Protein AF-A0A3D5VGC4-F1 (afdb_monomer_lite)

pLDDT: mean 88.43, std 7.86, range [57.47, 98.12]

Sequence (150 aa):
LGLPVPFYSLSTFRAAAYATLPLLCRLPIGFLYPLGEKQEIARPRFEQFYRRAEIIAGDFHFMRYRLPSDLSGKDVITSTLTARDVQELKERGVRWLVTPGPSFSGRSFGSNVLEAICVALQEQHGGANPELYPDLLHHIGWEPRIEKLN

Radius of gyration: 17.67 Å; chains: 1; bounding box: 34×42×43 Å

Secondary structure (DSSP, 8-state):
-------S-HHHHHHHHHHHHHHHTTS-HHHHS--GGGGTS-----HHHHHH-SEEEEEHHHHHTT--S--TT-EEEEES-BHHHHHHHHHTT-SEEEESS--BTTBPPPHHHHHHHHHHHH--TT---GGGHHHHHHHTT---EEEE--

Foldseek 3Di:
DQDLDDDPDPVVVVVVCVVPVVPVVPDDVCVVAPDDPLLVAADADNVVVLVPDQEAEDECSRCRNHDDLANANHAYEYFFDAQVSLVSCLNNRHFKYKYAWDQDVRTGHDVVVLQVVQQVVVPDPPGGDPVCSVVVCVVVVIGIDIDGSD

Structure (mmCIF, N/CA/C/O backbone):
data_AF-A0A3D5VGC4-F1
#
_entry.id   AF-A0A3D5VGC4-F1
#
loop_
_atom_site.group_PDB
_atom_site.id
_atom_site.type_symbol
_atom_site.label_atom_id
_atom_site.label_alt_id
_atom_site.label_comp_id
_atom_site.label_asym_id
_atom_site.label_entity_id
_atom_site.label_seq_id
_atom_site.pdbx_PDB_ins_code
_atom_site.Cartn_x
_atom_site.Cartn_y
_atom_site.Cartn_z
_atom_site.occupancy
_atom_site.B_iso_or_equiv
_atom_site.auth_seq_id
_atom_site.auth_comp_id
_atom_site.auth_asym_id
_atom_site.auth_atom_id
_atom_site.pdbx_PDB_model_num
ATOM 1 N N . LEU A 1 1 ? -2.126 14.650 8.222 1.00 72.00 1 LEU A N 1
ATOM 2 C CA . LEU A 1 1 ? -3.190 15.614 8.622 1.00 72.00 1 LEU A CA 1
ATOM 3 C C . LEU A 1 1 ? -4.186 15.065 9.644 1.00 72.00 1 LEU A C 1
ATOM 5 O O . LEU A 1 1 ? -4.583 15.805 10.528 1.00 72.00 1 LEU A O 1
ATOM 9 N N . GLY A 1 2 ? -4.585 13.789 9.582 1.00 76.44 2 GLY A N 1
ATOM 10 C CA . GLY A 1 2 ? -5.373 13.185 10.669 1.00 76.44 2 GLY A CA 1
ATOM 11 C C . GLY A 1 2 ? -6.819 13.684 10.784 1.00 76.44 2 GLY A C 1
ATOM 12 O O . GLY A 1 2 ? -7.462 13.415 11.794 1.00 76.44 2 GLY A O 1
ATOM 13 N N . LEU A 1 3 ? -7.339 14.361 9.762 1.00 83.62 3 LEU A N 1
ATOM 14 C CA . LEU A 1 3 ? -8.724 14.821 9.713 1.00 83.62 3 LEU A CA 1
ATOM 15 C C . LEU A 1 3 ? -9.652 13.649 9.344 1.00 83.62 3 LEU A C 1
ATOM 17 O O . LEU A 1 3 ? -9.334 12.915 8.409 1.00 83.62 3 LEU A O 1
ATOM 21 N N . PRO A 1 4 ? -10.788 13.454 10.036 1.00 84.88 4 PRO A N 1
ATOM 22 C CA . PRO A 1 4 ? -11.747 12.389 9.740 1.00 84.88 4 PRO A CA 1
ATOM 23 C C . PRO A 1 4 ? -12.704 12.772 8.593 1.00 84.88 4 PRO A C 1
ATOM 25 O O . PRO A 1 4 ? -13.899 12.507 8.677 1.00 84.88 4 PRO A O 1
ATOM 28 N N . VAL A 1 5 ? -12.199 13.427 7.543 1.00 88.94 5 VAL A N 1
ATOM 29 C CA . VAL A 1 5 ? -13.001 13.916 6.409 1.00 88.94 5 VAL A CA 1
ATOM 30 C C . VAL A 1 5 ? -12.577 13.159 5.148 1.00 88.94 5 VAL A C 1
ATOM 32 O O . VAL A 1 5 ? -11.508 13.451 4.609 1.00 88.94 5 VAL A O 1
ATOM 35 N N . PRO A 1 6 ? -13.352 12.155 4.699 1.00 91.25 6 PRO A N 1
ATOM 36 C CA . PRO A 1 6 ? -13.046 11.418 3.481 1.00 91.25 6 PRO A CA 1
ATOM 37 C C . PRO A 1 6 ? -13.415 12.240 2.242 1.00 91.25 6 PRO A C 1
ATOM 39 O O . PRO A 1 6 ? -14.312 13.084 2.274 1.00 91.25 6 PRO A O 1
ATOM 42 N N . PHE A 1 7 ? -12.756 11.938 1.129 1.00 93.88 7 PHE A N 1
ATOM 43 C CA . PHE A 1 7 ? -13.133 12.452 -0.182 1.00 93.88 7 PHE A CA 1
ATOM 44 C C . PHE A 1 7 ? -13.932 11.391 -0.936 1.00 93.88 7 PHE A C 1
ATOM 46 O O . PHE A 1 7 ? -13.496 10.249 -1.036 1.00 93.88 7 PHE A O 1
ATOM 53 N N . TYR A 1 8 ? -15.078 11.786 -1.492 1.00 93.12 8 TYR A N 1
ATOM 54 C CA . TYR A 1 8 ? -15.929 10.920 -2.321 1.00 93.12 8 TYR A CA 1
ATOM 55 C C . TYR A 1 8 ? -15.851 11.260 -3.816 1.00 93.12 8 TYR A C 1
ATOM 57 O O . TYR A 1 8 ? -16.498 10.615 -4.632 1.00 93.12 8 TYR A O 1
ATOM 65 N N . SER A 1 9 ? -15.073 12.281 -4.190 1.00 95.25 9 SER A N 1
ATOM 66 C CA . SER A 1 9 ? -14.823 12.630 -5.588 1.00 95.25 9 SER A CA 1
ATOM 67 C C . SER A 1 9 ? -13.394 13.128 -5.787 1.00 95.25 9 SER A C 1
ATOM 69 O O . SER A 1 9 ? -12.825 13.808 -4.923 1.00 95.25 9 SER A O 1
ATOM 71 N N . LEU A 1 10 ? -12.832 12.829 -6.961 1.00 95.06 10 LEU A N 1
ATOM 72 C CA . LEU A 1 10 ? -11.520 13.334 -7.366 1.00 95.06 10 LEU A CA 1
ATOM 73 C C . LEU A 1 10 ? -11.516 14.861 -7.489 1.00 95.06 10 LEU A C 1
ATOM 75 O O . LEU A 1 10 ? -10.526 15.500 -7.146 1.00 95.06 10 LEU A O 1
ATOM 79 N N . SER A 1 11 ? -12.631 15.459 -7.912 1.00 96.81 11 SER A N 1
ATOM 80 C CA . SER A 1 11 ? -12.772 16.911 -8.041 1.00 96.81 11 SER A CA 1
ATOM 81 C C . SER A 1 11 ? -12.637 17.619 -6.691 1.00 96.81 11 SER A C 1
ATOM 83 O O . SER A 1 11 ? -11.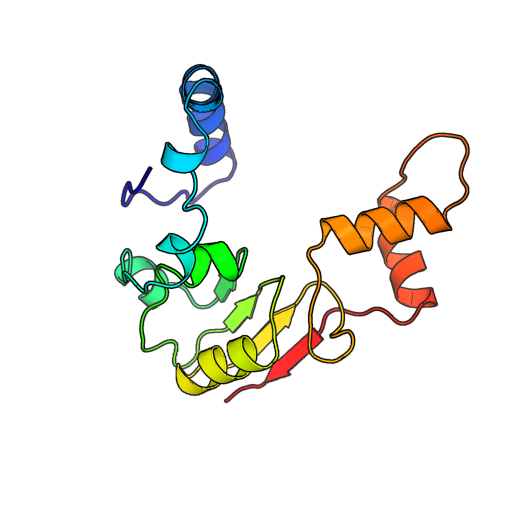878 18.580 -6.573 1.00 96.81 11 SER A O 1
ATOM 85 N N . THR A 1 12 ? -13.312 17.118 -5.648 1.00 96.44 12 THR A N 1
ATOM 86 C CA . THR A 1 12 ? -13.213 17.677 -4.288 1.00 96.44 12 THR A CA 1
ATOM 87 C C . THR A 1 12 ? -11.812 17.486 -3.711 1.00 96.44 12 THR A C 1
ATOM 89 O O . THR A 1 12 ? -11.264 18.417 -3.122 1.00 96.44 12 THR A O 1
ATOM 92 N N . PHE A 1 13 ? -11.209 16.309 -3.915 1.00 95.31 13 PHE A N 1
ATOM 93 C CA . PHE A 1 13 ? -9.826 16.055 -3.510 1.00 95.31 13 PHE A CA 1
ATOM 94 C C . PHE A 1 13 ? -8.855 17.033 -4.185 1.00 95.31 13 PHE A C 1
ATOM 96 O O . PHE A 1 13 ? -8.035 17.657 -3.516 1.00 95.31 13 PHE A O 1
ATOM 103 N N . ARG A 1 14 ? -8.996 17.235 -5.501 1.00 96.50 14 ARG A N 1
ATOM 104 C CA . ARG A 1 14 ? -8.156 18.142 -6.291 1.00 96.50 14 ARG A CA 1
ATOM 105 C C . ARG A 1 14 ? -8.309 19.600 -5.858 1.00 96.50 14 ARG A C 1
ATOM 107 O O . ARG A 1 14 ? -7.306 20.296 -5.726 1.00 96.50 14 ARG A O 1
ATOM 114 N N . ALA A 1 15 ? -9.532 20.055 -5.588 1.00 96.69 15 ALA A N 1
ATOM 115 C CA . ALA A 1 15 ? -9.782 21.402 -5.074 1.00 96.69 15 ALA A CA 1
ATOM 116 C C . ALA A 1 15 ? -9.116 21.623 -3.704 1.00 96.69 15 ALA A C 1
ATOM 118 O O . ALA A 1 15 ? -8.420 22.619 -3.504 1.00 96.69 15 ALA A O 1
ATOM 119 N N . ALA A 1 16 ? -9.263 20.664 -2.783 1.00 95.12 16 ALA A N 1
ATOM 120 C CA . ALA A 1 16 ? -8.598 20.713 -1.484 1.00 95.12 16 ALA A CA 1
ATOM 121 C C . ALA A 1 16 ? -7.067 20.700 -1.624 1.00 95.12 16 ALA A C 1
ATOM 123 O O . ALA A 1 16 ? -6.377 21.447 -0.928 1.00 95.12 16 ALA A O 1
ATOM 124 N N . ALA A 1 17 ? -6.529 19.899 -2.546 1.00 94.56 17 ALA A N 1
ATOM 125 C CA . ALA A 1 17 ? -5.103 19.861 -2.839 1.00 94.56 17 ALA A CA 1
ATOM 126 C C . ALA A 1 17 ? -4.595 21.225 -3.329 1.00 94.56 17 ALA A C 1
ATOM 128 O O . ALA A 1 17 ? -3.652 21.750 -2.747 1.00 94.56 17 ALA A O 1
ATOM 129 N N . TYR A 1 18 ? -5.243 21.858 -4.313 1.00 96.75 18 TYR A N 1
ATOM 130 C CA . TYR A 1 18 ? -4.830 23.187 -4.790 1.00 96.75 18 TYR A CA 1
ATOM 131 C C . TYR A 1 18 ? -4.869 24.258 -3.696 1.00 96.75 18 TYR A C 1
ATOM 133 O O . TYR A 1 18 ? -3.975 25.100 -3.637 1.00 96.75 18 TYR A O 1
ATOM 141 N N . ALA A 1 19 ? -5.861 24.205 -2.806 1.00 96.00 19 ALA A N 1
ATOM 142 C CA . ALA A 1 19 ? -5.970 25.148 -1.698 1.00 96.00 19 ALA A CA 1
ATOM 143 C C . ALA A 1 19 ? -4.885 24.948 -0.623 1.00 96.00 19 ALA A C 1
ATOM 145 O O . ALA A 1 19 ? -4.470 25.909 0.022 1.00 96.00 19 ALA A O 1
ATOM 146 N N . THR A 1 20 ? -4.427 23.711 -0.403 1.00 94.31 20 THR A N 1
ATOM 147 C CA . THR A 1 20 ? -3.572 23.365 0.749 1.00 94.31 20 THR A CA 1
ATOM 148 C C . THR A 1 20 ? -2.106 23.118 0.391 1.00 94.31 20 THR A C 1
ATOM 150 O O . THR A 1 20 ? -1.224 23.443 1.190 1.00 94.31 20 THR A O 1
ATOM 153 N N . LEU A 1 21 ? -1.808 22.597 -0.803 1.00 94.88 21 LEU A N 1
ATOM 154 C CA . LEU A 1 21 ? -0.454 22.233 -1.241 1.00 94.88 21 LEU A CA 1
ATOM 155 C C . LEU A 1 21 ? 0.581 23.368 -1.143 1.00 94.88 21 LEU A C 1
ATOM 157 O O . LEU A 1 21 ? 1.685 23.074 -0.684 1.00 94.88 21 LEU A O 1
ATOM 161 N N . PRO A 1 22 ? 0.280 24.644 -1.479 1.00 95.75 22 PRO A N 1
ATOM 162 C CA . PRO A 1 22 ? 1.263 25.727 -1.365 1.00 95.75 22 PRO A CA 1
ATOM 163 C C . PRO A 1 22 ? 1.865 25.872 0.040 1.00 95.75 22 PRO A C 1
ATOM 165 O O . PRO A 1 22 ? 3.018 26.280 0.185 1.00 95.75 22 PRO A O 1
ATOM 168 N N . LEU A 1 23 ? 1.089 25.518 1.069 1.00 95.31 23 LEU A N 1
ATOM 169 C CA . LEU A 1 23 ? 1.538 25.488 2.455 1.00 95.31 23 LEU A CA 1
ATOM 170 C C . LEU A 1 23 ? 2.128 24.125 2.830 1.00 95.31 23 LEU A C 1
ATOM 172 O O . LEU A 1 23 ? 3.214 24.069 3.403 1.00 95.31 23 LEU A O 1
ATOM 176 N N . LEU A 1 24 ? 1.433 23.028 2.507 1.00 93.69 24 LEU A N 1
ATOM 177 C CA . LEU A 1 24 ? 1.851 21.683 2.914 1.00 93.69 24 LEU A CA 1
ATOM 178 C C . LEU A 1 24 ? 3.234 21.314 2.361 1.00 93.69 24 LEU A C 1
ATOM 180 O O . LEU A 1 24 ? 4.031 20.744 3.098 1.00 93.69 24 LEU A O 1
ATOM 184 N N . CYS A 1 25 ? 3.562 21.706 1.126 1.00 93.44 25 CYS A N 1
ATOM 185 C CA . CYS A 1 25 ? 4.868 21.436 0.514 1.00 93.44 25 CYS A CA 1
ATOM 186 C C . CYS A 1 25 ? 6.046 22.147 1.206 1.00 93.44 25 CYS A C 1
ATOM 188 O O . CYS A 1 25 ? 7.197 21.839 0.910 1.00 93.44 25 CYS A O 1
ATOM 190 N N . ARG A 1 26 ? 5.782 23.099 2.111 1.00 94.94 26 ARG A N 1
ATOM 191 C CA . ARG A 1 26 ? 6.810 23.796 2.903 1.00 94.94 26 ARG A CA 1
ATOM 192 C C . ARG A 1 26 ? 7.026 23.170 4.280 1.00 94.94 26 ARG A C 1
ATOM 194 O O . ARG A 1 26 ? 7.952 23.563 4.985 1.00 94.94 26 ARG A O 1
ATOM 201 N N . LEU A 1 27 ? 6.167 22.237 4.692 1.00 93.12 27 LEU A N 1
ATOM 202 C CA . LEU A 1 27 ? 6.292 21.563 5.980 1.00 93.12 27 LEU A CA 1
ATOM 203 C C . LEU A 1 27 ? 7.329 20.435 5.901 1.00 93.12 27 LEU A C 1
ATOM 205 O O . LEU A 1 27 ? 7.426 19.762 4.873 1.00 93.12 27 LEU A O 1
ATOM 209 N N . PRO A 1 28 ? 8.059 20.149 6.995 1.00 91.00 28 PRO A N 1
ATOM 210 C CA . PRO A 1 28 ? 8.892 18.958 7.060 1.00 91.00 28 PRO A CA 1
ATOM 211 C C . PRO A 1 28 ? 8.044 17.700 6.853 1.00 91.00 28 PRO A C 1
ATOM 213 O O . PRO A 1 28 ? 6.974 17.554 7.452 1.00 91.00 28 PRO A O 1
ATOM 216 N N . ILE A 1 29 ? 8.549 16.759 6.055 1.00 87.56 29 ILE A N 1
ATOM 217 C CA . ILE A 1 29 ? 7.800 15.565 5.634 1.00 87.56 29 ILE A CA 1
ATOM 218 C C . ILE A 1 29 ? 7.244 14.744 6.810 1.00 87.56 29 ILE A C 1
ATOM 220 O O . ILE A 1 29 ? 6.140 14.215 6.716 1.00 87.56 29 ILE A O 1
ATOM 224 N N . GLY A 1 30 ? 7.924 14.741 7.962 1.00 85.06 30 GLY A N 1
ATOM 225 C CA . GLY A 1 30 ? 7.476 14.056 9.181 1.00 85.06 30 GLY A CA 1
ATOM 226 C C . GLY A 1 30 ? 6.152 14.558 9.782 1.00 85.06 30 GLY A C 1
ATOM 227 O O . GLY A 1 30 ? 5.539 13.847 10.578 1.00 85.06 30 GLY A O 1
ATOM 228 N N . PHE A 1 31 ? 5.683 15.758 9.416 1.00 84.88 31 PHE A N 1
ATOM 229 C CA . PHE A 1 31 ? 4.351 16.256 9.800 1.00 84.88 31 PHE A CA 1
ATOM 230 C C . PHE A 1 31 ? 3.236 15.692 8.912 1.00 84.88 31 PHE A C 1
ATOM 232 O O . PHE A 1 31 ? 2.076 15.594 9.327 1.00 84.88 31 PHE A O 1
ATOM 239 N N . LEU A 1 32 ? 3.578 15.343 7.674 1.00 84.50 32 LEU A N 1
ATOM 240 C CA . LEU A 1 32 ? 2.639 14.851 6.673 1.00 84.50 32 LEU A CA 1
ATOM 241 C C . LEU A 1 32 ? 2.579 13.326 6.678 1.00 84.50 32 LEU A C 1
ATOM 243 O O . LEU A 1 32 ? 1.494 12.759 6.531 1.00 84.50 32 LEU A O 1
ATOM 247 N N . TYR A 1 33 ? 3.729 12.693 6.897 1.00 80.50 33 TYR A N 1
ATOM 248 C CA . TYR A 1 33 ? 3.947 11.269 6.730 1.00 80.50 33 TYR A CA 1
ATOM 249 C C . TYR A 1 33 ? 4.684 10.683 7.949 1.00 80.50 33 TYR A C 1
ATOM 251 O O . TYR A 1 33 ? 5.646 11.290 8.425 1.00 80.50 33 TYR A O 1
ATOM 259 N N . PRO A 1 34 ? 4.248 9.534 8.499 1.00 76.69 34 PRO A N 1
ATOM 260 C CA . PRO A 1 34 ? 4.966 8.876 9.587 1.00 76.69 34 PRO A CA 1
ATOM 261 C C . PRO A 1 34 ? 6.326 8.368 9.087 1.00 76.69 34 PRO A C 1
ATOM 263 O O . PRO A 1 34 ? 6.394 7.718 8.057 1.00 76.69 34 PRO A O 1
ATOM 266 N N . LEU A 1 35 ? 7.413 8.648 9.809 1.00 80.31 35 LEU A N 1
ATOM 267 C CA . LEU A 1 35 ? 8.771 8.236 9.424 1.00 80.31 35 LEU A CA 1
ATOM 268 C C . LEU A 1 35 ? 9.398 7.322 10.480 1.00 80.31 35 LEU A C 1
ATOM 270 O O . LEU A 1 35 ? 9.114 7.458 11.674 1.00 80.31 35 LEU A O 1
ATOM 274 N N . GLY A 1 36 ? 10.292 6.437 10.032 1.00 77.88 36 GLY A N 1
ATOM 275 C CA . GLY A 1 36 ? 11.069 5.534 10.884 1.00 77.88 36 GLY A CA 1
ATOM 276 C C . GLY A 1 36 ? 10.195 4.603 11.726 1.00 77.88 36 GLY A C 1
ATOM 277 O O . GLY A 1 36 ? 9.154 4.135 11.264 1.00 77.88 36 GLY A O 1
ATOM 278 N N . GLU A 1 37 ? 10.601 4.388 12.978 1.00 71.75 37 GLU A N 1
ATOM 279 C CA . GLU A 1 37 ? 9.957 3.484 13.946 1.00 71.75 37 GLU A CA 1
ATOM 280 C C . GLU A 1 37 ? 8.495 3.827 14.252 1.00 71.75 37 GLU A C 1
ATOM 282 O O . GLU A 1 37 ? 7.720 2.963 14.656 1.00 71.75 37 GLU A O 1
ATOM 287 N N . LYS A 1 38 ? 8.062 5.073 14.008 1.00 69.56 38 LYS A N 1
ATOM 288 C CA . LYS A 1 38 ? 6.652 5.462 14.187 1.00 69.56 38 LYS A CA 1
ATOM 289 C C . LYS A 1 38 ? 5.701 4.674 13.281 1.00 69.56 38 LYS A C 1
ATOM 291 O O . LYS A 1 38 ? 4.506 4.676 13.554 1.00 69.56 38 LYS A O 1
ATOM 296 N N . GLN A 1 39 ? 6.218 4.040 12.228 1.00 66.38 39 GLN A N 1
ATOM 297 C CA . GLN A 1 39 ? 5.459 3.216 11.284 1.00 66.38 39 GLN A CA 1
ATOM 298 C C . GLN A 1 39 ? 5.223 1.787 11.806 1.00 66.38 39 GLN A C 1
ATOM 300 O O . GLN A 1 39 ? 4.267 1.145 11.387 1.00 66.38 39 GLN A O 1
ATOM 305 N N . GLU A 1 40 ? 6.027 1.317 12.766 1.00 68.00 40 GLU A N 1
ATOM 306 C CA . GLU A 1 40 ? 5.917 -0.034 13.343 1.00 68.00 40 GLU A CA 1
ATOM 307 C C . GLU A 1 40 ? 4.885 -0.119 14.479 1.00 68.00 40 GLU A C 1
ATOM 309 O O . GLU A 1 40 ? 4.436 -1.203 14.847 1.00 68.00 40 GLU A O 1
ATOM 314 N N . ILE A 1 41 ? 4.486 1.021 15.051 1.00 72.75 41 ILE A N 1
ATOM 315 C CA . ILE A 1 41 ? 3.560 1.062 16.186 1.00 72.75 41 ILE A CA 1
ATOM 316 C C . ILE A 1 41 ? 2.129 1.214 15.674 1.00 72.75 41 ILE A C 1
ATOM 318 O O . ILE A 1 41 ? 1.736 2.294 15.229 1.00 72.75 41 ILE A O 1
ATOM 322 N N . ALA A 1 42 ? 1.324 0.159 15.811 1.00 70.06 42 ALA A N 1
ATOM 323 C CA . ALA A 1 42 ? -0.098 0.205 15.494 1.00 70.06 42 ALA A CA 1
ATOM 324 C C . ALA A 1 42 ? -0.824 1.248 16.363 1.00 70.06 42 ALA A C 1
ATOM 326 O O . ALA A 1 42 ? -0.812 1.194 17.594 1.00 70.06 42 ALA A O 1
ATOM 327 N N . ARG A 1 43 ? -1.483 2.207 15.713 1.00 77.88 43 ARG A N 1
ATOM 328 C CA . ARG A 1 43 ? -2.373 3.197 16.327 1.00 77.88 43 ARG A CA 1
ATOM 329 C C . ARG A 1 43 ? -3.668 3.261 15.517 1.00 77.88 43 ARG A C 1
ATOM 331 O O . ARG A 1 43 ? -3.843 4.191 14.716 1.00 77.88 43 ARG A O 1
ATOM 338 N N . PRO A 1 44 ? -4.567 2.274 15.716 1.00 77.31 44 PRO A N 1
ATOM 339 C CA . PRO A 1 44 ? -5.850 2.228 15.035 1.00 77.31 44 PRO A CA 1
ATOM 340 C C . PRO A 1 44 ? -6.573 3.565 15.145 1.00 77.31 44 PRO A C 1
ATOM 342 O O . PRO A 1 44 ? -6.662 4.192 16.202 1.00 77.31 44 PRO A O 1
ATOM 345 N N . ARG A 1 45 ? -7.037 4.050 14.002 1.00 81.62 45 ARG A N 1
ATOM 346 C CA . ARG A 1 45 ? -7.815 5.279 13.874 1.00 81.62 45 ARG A CA 1
ATOM 347 C C . ARG A 1 45 ? -8.665 5.121 12.632 1.00 81.62 45 ARG A C 1
ATOM 349 O O . ARG A 1 45 ? -8.306 4.350 11.753 1.00 81.62 45 ARG A O 1
ATOM 356 N N . PHE A 1 46 ? -9.752 5.885 12.529 1.00 86.88 46 PHE A N 1
ATOM 357 C CA . PHE A 1 46 ? -10.603 5.870 11.334 1.00 86.88 46 PHE A CA 1
ATOM 358 C C . PHE A 1 46 ? -11.346 4.543 11.108 1.00 86.88 46 PHE A C 1
ATOM 360 O O . PHE A 1 46 ? -11.820 4.295 10.005 1.00 86.88 46 PHE A O 1
ATOM 367 N N . GLU A 1 47 ? -11.519 3.730 12.155 1.00 88.00 47 GLU A N 1
ATOM 368 C CA . GLU A 1 47 ? -12.173 2.411 12.097 1.00 88.00 47 GLU A CA 1
ATOM 369 C C . GLU A 1 47 ? -13.542 2.434 11.416 1.00 88.00 47 GLU A C 1
ATOM 371 O O . GLU A 1 47 ? -13.876 1.523 10.666 1.00 88.00 47 GLU A O 1
ATOM 376 N N . GLN A 1 48 ? -14.319 3.505 11.608 1.00 90.06 48 GLN A N 1
ATOM 377 C CA . GLN A 1 48 ? -15.613 3.678 10.944 1.00 90.06 48 GLN A CA 1
ATOM 378 C C . GLN A 1 48 ? -15.521 3.604 9.411 1.00 90.06 48 GLN A C 1
ATOM 380 O O . GLN A 1 48 ? -16.450 3.125 8.766 1.00 90.06 48 GLN A O 1
ATOM 385 N N . PHE A 1 49 ? -14.412 4.065 8.824 1.00 91.88 49 PHE A N 1
ATOM 386 C CA . PHE A 1 49 ? -14.196 4.028 7.382 1.00 91.88 49 PHE A CA 1
ATOM 387 C C . PHE A 1 49 ? -13.760 2.633 6.936 1.00 91.88 49 PHE A C 1
ATOM 389 O O . PHE A 1 49 ? -14.324 2.114 5.979 1.00 91.88 49 PHE A O 1
ATOM 396 N N . TYR A 1 50 ? -12.863 1.982 7.683 1.00 92.06 50 TYR A N 1
ATOM 397 C CA . TYR A 1 50 ? -12.475 0.590 7.426 1.00 92.06 50 TYR A CA 1
ATOM 398 C C . TYR A 1 50 ? -13.661 -0.376 7.526 1.00 92.06 50 TYR A C 1
ATOM 400 O O . TYR A 1 50 ? -13.807 -1.266 6.696 1.00 92.06 50 TYR A O 1
ATOM 408 N N . ARG A 1 51 ? -14.555 -0.176 8.502 1.00 91.31 51 ARG A N 1
ATOM 409 C CA . ARG A 1 51 ? -15.750 -1.012 8.672 1.00 91.31 51 ARG A CA 1
ATOM 410 C C . ARG A 1 51 ? -16.701 -0.896 7.480 1.00 91.31 51 ARG A C 1
ATOM 412 O O . ARG A 1 51 ? -17.240 -1.912 7.046 1.00 91.31 51 ARG A O 1
ATOM 419 N N . ARG A 1 52 ? -16.895 0.323 6.961 1.00 92.88 52 ARG A N 1
ATOM 420 C CA . ARG A 1 52 ? -17.775 0.613 5.815 1.00 92.88 52 ARG A CA 1
ATOM 421 C C . ARG A 1 52 ? -17.184 0.181 4.474 1.00 92.88 52 ARG A C 1
ATOM 423 O O . ARG A 1 52 ? -17.946 -0.159 3.582 1.00 92.88 52 ARG A O 1
ATOM 430 N N . ALA A 1 53 ? -15.864 0.228 4.322 1.00 94.44 53 ALA A N 1
ATOM 431 C CA . ALA A 1 53 ? -15.201 -0.139 3.078 1.00 94.44 53 ALA A CA 1
ATOM 432 C C . ALA A 1 53 ? -15.285 -1.650 2.838 1.00 94.44 53 ALA A C 1
ATOM 434 O O . ALA A 1 53 ? -15.054 -2.424 3.759 1.00 94.44 53 ALA A O 1
ATOM 435 N N . GLU A 1 54 ? -15.593 -2.082 1.620 1.00 95.56 54 GLU A N 1
ATOM 436 C CA . GLU A 1 54 ? -15.443 -3.487 1.200 1.00 95.56 54 GLU A CA 1
ATOM 437 C C . GLU A 1 54 ? -14.020 -3.762 0.702 1.00 95.56 54 GLU A C 1
ATOM 439 O O . GLU A 1 54 ? -13.446 -4.811 0.991 1.00 95.56 54 GLU A O 1
ATOM 444 N N . ILE A 1 55 ? -13.435 -2.765 0.030 1.00 97.06 55 ILE A N 1
ATOM 445 C CA . ILE A 1 55 ? -12.079 -2.783 -0.516 1.00 97.06 55 ILE A CA 1
ATOM 446 C C . ILE A 1 55 ? -11.239 -1.725 0.202 1.00 97.06 55 ILE A C 1
ATOM 448 O O . ILE A 1 55 ? -11.633 -0.560 0.298 1.00 97.06 55 ILE A O 1
ATOM 452 N N . ILE A 1 56 ? -10.065 -2.122 0.684 1.00 95.75 56 ILE A N 1
ATOM 453 C CA . ILE A 1 56 ? -9.064 -1.241 1.288 1.00 95.75 56 ILE A CA 1
ATOM 454 C C . ILE A 1 56 ? -7.884 -1.154 0.326 1.00 95.75 56 ILE A C 1
ATOM 456 O O . ILE A 1 56 ? -7.270 -2.170 0.014 1.00 95.75 56 ILE A O 1
ATOM 460 N N . ALA A 1 57 ? -7.556 0.053 -0.132 1.00 94.56 57 ALA A N 1
ATOM 461 C CA . ALA A 1 57 ? -6.467 0.272 -1.076 1.00 94.56 57 ALA A CA 1
ATOM 462 C C . ALA A 1 57 ? -5.478 1.335 -0.588 1.00 94.56 57 ALA A C 1
ATOM 464 O O . ALA A 1 57 ? -5.889 2.377 -0.071 1.00 94.56 57 ALA A O 1
ATOM 465 N N . GLY A 1 58 ? -4.183 1.089 -0.784 1.00 90.12 58 GLY A N 1
ATOM 466 C CA . GLY A 1 58 ? -3.122 2.045 -0.463 1.00 90.12 58 GLY A CA 1
ATOM 467 C C . GLY A 1 58 ? -1.758 1.389 -0.271 1.00 90.12 58 GLY A C 1
ATOM 468 O O . GLY A 1 58 ? -1.604 0.193 -0.473 1.00 90.12 58 GLY A O 1
ATOM 469 N N . ASP A 1 59 ? -0.763 2.174 0.136 1.00 88.06 59 ASP A N 1
ATOM 470 C CA . ASP A 1 59 ? 0.551 1.646 0.512 1.00 88.06 59 ASP A CA 1
ATOM 471 C C . ASP A 1 59 ? 0.470 0.913 1.862 1.00 88.06 59 ASP A C 1
ATOM 473 O O . ASP A 1 59 ? -0.064 1.459 2.837 1.00 88.06 59 ASP A O 1
ATOM 477 N N . PHE A 1 60 ? 0.989 -0.320 1.934 1.00 89.38 60 PHE A N 1
ATOM 478 C CA . PHE A 1 60 ? 0.858 -1.140 3.140 1.00 89.38 60 PHE A CA 1
ATOM 479 C C . PHE A 1 60 ? 1.515 -0.468 4.334 1.00 89.38 60 PHE A C 1
ATOM 481 O O . PHE A 1 60 ? 0.922 -0.397 5.406 1.00 89.38 60 PHE A O 1
ATOM 488 N N . HIS A 1 61 ? 2.715 0.065 4.138 1.00 81.75 61 HIS A N 1
ATOM 489 C CA . HIS A 1 61 ? 3.517 0.647 5.202 1.00 81.75 61 HIS A CA 1
ATOM 490 C C . HIS A 1 61 ? 2.825 1.872 5.814 1.00 81.75 61 HIS A C 1
ATOM 492 O O . HIS A 1 61 ? 2.808 2.049 7.033 1.00 81.75 61 HIS A O 1
ATOM 498 N N . PHE A 1 62 ? 2.151 2.671 4.984 1.00 81.81 62 PHE A N 1
ATOM 499 C CA . PHE A 1 62 ? 1.316 3.774 5.451 1.00 81.81 62 PHE A CA 1
ATOM 500 C C . PHE A 1 62 ? 0.041 3.308 6.168 1.00 81.81 62 PHE A C 1
ATOM 502 O O . PHE A 1 62 ? -0.325 3.845 7.220 1.00 81.81 62 PHE A O 1
ATOM 509 N N . MET A 1 63 ? -0.667 2.330 5.597 1.00 86.19 63 MET A N 1
ATOM 510 C CA . MET A 1 63 ? -1.951 1.871 6.131 1.00 86.19 63 MET A CA 1
ATOM 511 C C . MET A 1 63 ? -1.795 1.060 7.416 1.00 86.19 63 MET A C 1
ATOM 513 O O . MET A 1 63 ? -2.623 1.213 8.315 1.00 86.19 63 MET A O 1
ATOM 517 N N . ARG A 1 64 ? -0.736 0.247 7.534 1.00 84.88 64 ARG A N 1
ATOM 518 C CA . ARG A 1 64 ? -0.446 -0.654 8.663 1.00 84.88 64 ARG A CA 1
ATOM 519 C C . ARG A 1 64 ? -0.543 0.053 10.008 1.00 84.88 64 ARG A C 1
ATOM 521 O O . ARG A 1 64 ? -1.157 -0.468 10.935 1.00 84.88 64 ARG A O 1
ATOM 528 N N . TYR A 1 65 ? -0.055 1.292 10.071 1.00 78.94 65 TYR A N 1
ATOM 529 C CA . TYR A 1 65 ? -0.137 2.156 11.248 1.00 78.94 65 TYR A CA 1
ATOM 530 C C . TYR A 1 65 ? -1.571 2.351 11.778 1.00 78.94 65 TYR A C 1
ATOM 532 O O . TYR A 1 65 ? -1.747 2.569 12.973 1.00 78.94 65 TYR A O 1
ATOM 540 N N . ARG A 1 66 ? -2.606 2.286 10.927 1.00 84.62 66 ARG A N 1
ATOM 541 C CA . ARG A 1 66 ? -4.014 2.542 11.297 1.00 84.62 66 ARG A CA 1
ATOM 542 C C . ARG A 1 66 ? -4.950 1.355 11.101 1.00 84.62 66 ARG A C 1
ATOM 544 O O . ARG A 1 66 ? -6.132 1.503 11.408 1.00 84.62 66 ARG A O 1
ATOM 551 N N . LEU A 1 67 ? -4.461 0.222 10.593 1.00 88.00 67 LEU A N 1
ATOM 552 C CA . LEU A 1 67 ? -5.313 -0.930 10.308 1.00 88.00 67 LEU A CA 1
ATOM 553 C C . LEU A 1 67 ? -5.982 -1.444 11.598 1.00 88.00 67 LEU A C 1
ATOM 555 O O . LEU A 1 67 ? -5.276 -1.686 12.585 1.00 88.00 67 LEU A O 1
ATOM 559 N N . PRO A 1 68 ? -7.312 -1.654 11.600 1.00 89.62 68 PRO A N 1
ATOM 560 C CA . PRO A 1 68 ? -8.000 -2.313 12.706 1.00 89.62 68 PRO A CA 1
ATOM 561 C C . PRO A 1 68 ? -7.557 -3.777 12.825 1.00 89.62 68 PRO A C 1
ATOM 563 O O . PRO A 1 68 ? -7.059 -4.371 11.865 1.00 89.62 68 PRO A O 1
ATOM 566 N N . SER A 1 69 ? -7.726 -4.362 14.010 1.00 90.19 69 SER A N 1
ATOM 567 C CA . SER A 1 69 ? -7.375 -5.765 14.272 1.00 90.19 69 SER A CA 1
ATOM 568 C C . SER A 1 69 ? -8.269 -6.760 13.531 1.00 90.19 69 SER A C 1
ATOM 570 O O . SER A 1 69 ? -7.837 -7.877 13.282 1.00 90.19 69 SER A O 1
ATOM 572 N N . ASP A 1 70 ? -9.491 -6.354 13.182 1.00 92.75 70 ASP A N 1
ATOM 573 C CA . ASP A 1 70 ? -10.452 -7.160 12.434 1.00 92.75 70 ASP A CA 1
ATOM 574 C C . ASP A 1 70 ? -10.709 -6.543 11.053 1.00 92.75 70 ASP A C 1
ATOM 576 O O . ASP A 1 70 ? -11.176 -5.406 10.923 1.00 92.75 70 ASP A O 1
ATOM 580 N N . LEU A 1 71 ? -10.371 -7.315 10.027 1.00 95.06 71 LEU A N 1
ATOM 581 C CA . LEU A 1 71 ? -10.557 -7.052 8.603 1.00 95.06 71 LEU A CA 1
ATOM 582 C C . LEU A 1 71 ? -11.340 -8.196 7.940 1.00 95.06 71 LEU A C 1
ATOM 584 O O . LEU A 1 71 ? -11.229 -8.401 6.730 1.00 95.06 71 LEU A O 1
ATOM 588 N N . SER A 1 72 ? -12.139 -8.930 8.721 1.00 95.81 72 SER A N 1
ATOM 589 C CA . SER A 1 72 ? -12.928 -10.063 8.246 1.00 95.81 72 SER A CA 1
ATOM 590 C C . SER A 1 72 ? -13.774 -9.698 7.028 1.00 95.81 72 SER A C 1
ATOM 592 O O . SER A 1 72 ? -14.571 -8.754 7.047 1.00 95.81 72 SER A O 1
ATOM 594 N N . GLY A 1 73 ? -13.591 -10.456 5.946 1.00 93.88 73 GLY A N 1
ATOM 595 C CA . GLY A 1 73 ? -14.351 -10.296 4.705 1.00 93.88 73 GLY A CA 1
ATOM 596 C C . GLY A 1 73 ? -13.945 -9.097 3.840 1.00 93.88 73 GLY A C 1
ATOM 597 O O . GLY A 1 73 ? -14.618 -8.841 2.843 1.00 93.88 73 GLY A O 1
ATOM 598 N N . LYS A 1 74 ? -12.880 -8.367 4.201 1.00 97.25 74 LYS A N 1
ATOM 599 C CA . LYS A 1 74 ? -12.352 -7.240 3.417 1.00 97.25 74 LYS A CA 1
ATOM 600 C C . LYS A 1 74 ? -11.380 -7.714 2.345 1.00 97.25 74 LYS A C 1
ATOM 602 O O . LYS A 1 74 ? -10.591 -8.626 2.587 1.00 97.25 74 LYS A O 1
ATOM 607 N N . ASP A 1 75 ? -11.380 -7.024 1.211 1.00 97.94 75 ASP A N 1
ATOM 608 C CA . ASP A 1 75 ? -10.375 -7.201 0.165 1.00 97.94 75 ASP A CA 1
ATOM 609 C C . ASP A 1 75 ? -9.337 -6.079 0.264 1.00 97.94 75 ASP A C 1
ATOM 611 O O . ASP A 1 75 ? -9.683 -4.911 0.453 1.00 97.94 75 ASP A O 1
ATOM 615 N N . VAL A 1 76 ? -8.054 -6.420 0.167 1.00 97.06 76 VAL A N 1
ATOM 616 C CA . VAL A 1 76 ? -6.942 -5.479 0.330 1.00 97.06 76 VAL A CA 1
ATOM 617 C C . VAL A 1 76 ? -6.131 -5.403 -0.955 1.00 97.06 76 VAL A C 1
ATOM 619 O O . VAL A 1 76 ? -5.579 -6.402 -1.404 1.00 97.06 76 VAL A O 1
ATOM 622 N N . ILE A 1 77 ? -6.013 -4.200 -1.514 1.00 95.94 77 ILE A N 1
ATOM 623 C CA . ILE A 1 77 ? -5.159 -3.889 -2.663 1.00 95.94 77 ILE A CA 1
ATOM 624 C C . ILE A 1 77 ? -3.985 -3.052 -2.162 1.00 95.94 77 ILE A C 1
ATOM 626 O O . ILE A 1 77 ? -4.162 -1.911 -1.738 1.00 95.94 77 ILE A O 1
ATOM 630 N N . THR A 1 78 ? -2.778 -3.605 -2.166 1.00 93.62 78 THR A N 1
ATOM 631 C CA . THR A 1 78 ? -1.635 -2.935 -1.538 1.00 93.62 78 THR A CA 1
ATOM 632 C C . THR A 1 78 ? -0.305 -3.277 -2.201 1.00 93.62 78 THR A C 1
ATOM 634 O O . THR A 1 78 ? -0.221 -4.153 -3.057 1.00 93.62 78 THR A O 1
ATOM 637 N N . SER A 1 79 ? 0.756 -2.575 -1.821 1.00 91.19 79 SER A N 1
ATOM 638 C CA . SER A 1 79 ? 2.119 -2.780 -2.317 1.00 91.19 79 SER A CA 1
ATOM 639 C C . SER A 1 79 ? 3.117 -2.925 -1.171 1.00 91.19 79 SER A C 1
ATOM 641 O O . SER A 1 79 ? 2.785 -2.694 -0.008 1.00 91.19 79 SER A O 1
ATOM 643 N N . THR A 1 80 ? 4.358 -3.273 -1.517 1.00 87.19 80 THR A N 1
ATOM 644 C CA . THR A 1 80 ? 5.501 -3.241 -0.589 1.00 87.19 80 THR A CA 1
ATOM 645 C C . THR A 1 80 ? 5.383 -4.229 0.584 1.00 87.19 80 THR A C 1
ATOM 647 O O . THR A 1 80 ? 5.781 -3.924 1.704 1.00 87.19 80 THR A O 1
ATOM 650 N N . LEU A 1 81 ? 4.832 -5.419 0.338 1.00 90.50 81 LEU A N 1
ATOM 651 C CA . LEU A 1 81 ? 4.618 -6.454 1.353 1.00 90.50 81 LEU A CA 1
ATOM 652 C C . LEU A 1 81 ? 5.823 -7.377 1.499 1.00 90.50 81 LEU A C 1
ATOM 654 O O . LEU A 1 81 ? 6.451 -7.760 0.513 1.00 90.50 81 LEU A O 1
ATOM 658 N N . THR A 1 82 ? 6.067 -7.819 2.726 1.00 91.06 82 THR A N 1
ATOM 659 C CA . THR A 1 82 ? 6.879 -8.994 3.059 1.00 91.06 82 THR A CA 1
ATOM 660 C C . THR A 1 82 ? 5.993 -10.207 3.363 1.00 91.06 82 THR A C 1
ATOM 662 O O . THR A 1 82 ? 4.788 -10.080 3.583 1.00 91.06 82 THR A O 1
ATOM 665 N N . ALA A 1 83 ? 6.581 -11.403 3.447 1.00 91.00 83 ALA A N 1
ATOM 666 C CA . ALA A 1 83 ? 5.861 -12.610 3.864 1.00 91.00 83 ALA A CA 1
ATOM 667 C C . ALA A 1 83 ? 5.214 -12.479 5.259 1.00 91.00 83 ALA A C 1
ATOM 669 O O . ALA A 1 83 ? 4.118 -12.991 5.483 1.00 91.00 83 ALA A O 1
ATOM 670 N N . ARG A 1 84 ? 5.859 -11.750 6.182 1.00 91.19 84 ARG A N 1
ATOM 671 C CA . ARG A 1 84 ? 5.309 -11.473 7.517 1.00 91.19 84 ARG A CA 1
ATOM 672 C C . ARG A 1 84 ? 4.058 -10.601 7.439 1.00 91.19 84 ARG A C 1
ATOM 674 O O . ARG A 1 84 ? 3.105 -10.848 8.167 1.00 91.19 84 ARG A O 1
ATOM 681 N N . ASP A 1 85 ? 4.050 -9.623 6.543 1.00 92.44 85 ASP A N 1
ATOM 682 C CA . ASP A 1 85 ? 2.913 -8.720 6.360 1.00 92.44 85 ASP A CA 1
ATOM 683 C C . ASP A 1 85 ? 1.700 -9.451 5.779 1.00 92.44 85 ASP A C 1
ATOM 685 O O . ASP A 1 85 ? 0.567 -9.214 6.190 1.00 92.44 85 ASP A O 1
ATOM 689 N N . VAL A 1 86 ? 1.937 -10.392 4.859 1.00 94.19 86 VAL A N 1
ATOM 690 C CA . VAL A 1 86 ? 0.882 -11.269 4.327 1.00 94.19 86 VAL A CA 1
ATOM 691 C C . VAL A 1 86 ? 0.269 -12.112 5.446 1.00 94.19 86 VAL A C 1
ATOM 693 O O . VAL A 1 86 ? -0.953 -12.218 5.538 1.00 94.19 86 VAL A O 1
ATOM 696 N N . GLN A 1 87 ? 1.105 -12.667 6.327 1.00 94.75 87 GLN A N 1
ATOM 697 C CA . GLN A 1 87 ? 0.639 -13.424 7.485 1.00 94.75 87 GLN A CA 1
ATOM 698 C C . GLN A 1 87 ? -0.165 -12.541 8.455 1.00 94.75 87 GLN A C 1
ATOM 700 O O . GLN A 1 87 ? -1.239 -12.945 8.893 1.00 94.75 87 GLN A O 1
ATOM 705 N N . GLU A 1 88 ? 0.289 -11.312 8.716 1.00 93.56 88 GLU A N 1
ATOM 706 C CA . GLU A 1 88 ? -0.434 -10.338 9.543 1.00 93.56 88 GLU A CA 1
ATOM 707 C C . GLU A 1 88 ? -1.823 -10.012 8.955 1.00 93.56 88 GLU A C 1
ATOM 709 O O . GLU A 1 88 ? -2.817 -9.964 9.678 1.00 93.56 88 GLU A O 1
ATOM 714 N N . LEU A 1 89 ? -1.926 -9.822 7.634 1.00 95.12 89 LEU A N 1
ATOM 715 C CA . LEU A 1 89 ? -3.206 -9.591 6.952 1.00 95.12 89 LEU A CA 1
ATOM 716 C C . LEU A 1 89 ? -4.132 -10.811 7.032 1.00 95.12 89 LEU A C 1
ATOM 718 O O . LEU A 1 89 ? -5.339 -10.656 7.238 1.00 95.12 89 LEU A O 1
ATOM 722 N N . LYS A 1 90 ? -3.572 -12.017 6.910 1.00 96.19 90 LYS A N 1
ATOM 723 C CA . LYS A 1 90 ? -4.320 -13.268 7.050 1.00 96.19 90 LYS A CA 1
ATOM 724 C C . LYS A 1 90 ? -4.882 -13.431 8.462 1.00 96.19 90 LYS A C 1
ATOM 726 O O . LYS A 1 90 ? -6.066 -13.725 8.597 1.00 96.19 90 LYS A O 1
ATOM 731 N N . GLU A 1 91 ? -4.077 -13.176 9.492 1.00 95.81 91 GLU A N 1
ATOM 732 C CA . GLU A 1 91 ? -4.491 -13.222 10.905 1.00 95.81 91 GLU A CA 1
ATOM 733 C C . GLU A 1 91 ? -5.596 -12.213 11.234 1.00 95.81 91 GLU A C 1
ATOM 735 O O . GLU A 1 91 ? -6.470 -12.497 12.049 1.00 95.81 91 GLU A O 1
ATOM 740 N N . ARG A 1 92 ? -5.605 -11.059 10.557 1.00 94.44 92 ARG A N 1
ATOM 741 C CA . ARG A 1 92 ? -6.670 -10.050 10.673 1.00 94.44 92 ARG A CA 1
ATOM 742 C C . ARG A 1 92 ? -7.955 -10.418 9.915 1.00 94.44 92 ARG A C 1
ATOM 744 O O . ARG A 1 92 ? -8.915 -9.659 9.981 1.00 94.44 92 ARG A O 1
ATOM 751 N N . GLY A 1 93 ? -8.002 -11.536 9.187 1.00 96.31 93 GLY A N 1
ATOM 752 C CA . GLY A 1 93 ? -9.215 -12.011 8.505 1.00 96.31 93 GLY A CA 1
ATOM 753 C C . GLY A 1 93 ? -9.447 -11.456 7.094 1.00 96.31 93 GLY A C 1
ATOM 754 O O . GLY A 1 93 ? -10.553 -11.579 6.564 1.00 96.31 93 GLY A O 1
ATOM 755 N N . VAL A 1 94 ? -8.431 -10.857 6.460 1.00 97.56 94 VAL A N 1
ATOM 756 C CA . VAL A 1 94 ? -8.534 -10.386 5.065 1.00 97.56 94 VAL A CA 1
ATOM 757 C C . VAL A 1 94 ? -8.935 -11.541 4.147 1.00 97.56 94 VAL A C 1
ATOM 759 O O . VAL A 1 94 ? -8.403 -12.642 4.270 1.00 97.56 94 VAL A O 1
ATOM 762 N N . ARG A 1 95 ? -9.870 -11.293 3.227 1.00 98.00 95 ARG A N 1
ATOM 763 C CA . ARG A 1 95 ? -10.399 -12.292 2.290 1.00 98.00 95 ARG A CA 1
ATOM 764 C C . ARG A 1 95 ? -9.500 -12.425 1.066 1.00 98.00 95 ARG A C 1
ATOM 766 O O . ARG A 1 95 ? -8.934 -13.490 0.829 1.00 98.00 95 ARG A O 1
ATOM 773 N N . TRP A 1 96 ? -9.324 -11.333 0.327 1.00 98.12 96 TRP A N 1
ATOM 774 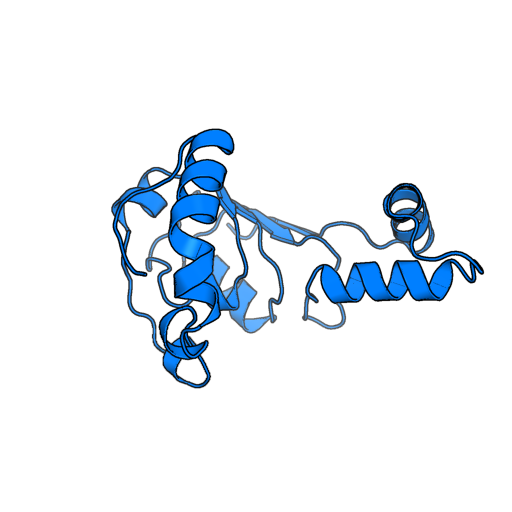C CA . TRP A 1 96 ? -8.438 -11.271 -0.836 1.00 98.12 96 TRP A CA 1
ATOM 775 C C . TRP A 1 96 ? -7.311 -10.268 -0.626 1.00 98.12 96 TRP A C 1
ATOM 777 O O . TRP A 1 96 ? -7.534 -9.160 -0.143 1.00 98.12 96 TRP A O 1
ATOM 787 N N . LEU A 1 97 ? -6.109 -10.650 -1.040 1.00 96.62 97 LEU A N 1
ATOM 788 C CA . LEU A 1 97 ? -4.952 -9.784 -1.178 1.00 96.62 97 LEU A CA 1
ATOM 789 C C . LEU A 1 97 ? -4.621 -9.615 -2.662 1.00 96.62 97 LEU A C 1
ATOM 791 O O . LEU A 1 97 ? -4.432 -10.598 -3.377 1.00 96.62 97 LEU A O 1
ATOM 795 N N . VAL A 1 98 ? -4.489 -8.365 -3.098 1.00 95.69 98 VAL A N 1
ATOM 796 C CA . VAL A 1 98 ? -4.065 -7.999 -4.449 1.00 95.69 98 VAL A CA 1
ATOM 797 C C . VAL A 1 98 ? -2.836 -7.097 -4.379 1.00 95.69 98 VAL A C 1
ATOM 799 O O . VAL A 1 98 ? -2.833 -6.117 -3.631 1.00 95.69 98 VAL A O 1
ATOM 802 N N . THR A 1 99 ? -1.797 -7.396 -5.163 1.00 93.25 99 THR A N 1
ATOM 803 C CA . THR A 1 99 ? -0.623 -6.516 -5.316 1.00 93.25 99 THR A CA 1
ATOM 804 C C . THR A 1 99 ? -0.370 -6.177 -6.784 1.00 93.25 99 THR A C 1
ATOM 806 O O . THR A 1 99 ? -0.600 -7.033 -7.635 1.00 93.25 99 THR A O 1
ATOM 809 N N . PRO A 1 100 ? 0.118 -4.961 -7.112 1.00 87.50 100 PRO A N 1
ATOM 810 C CA . PRO A 1 100 ? 0.249 -4.493 -8.499 1.00 87.50 100 PRO A CA 1
ATOM 811 C C . PRO A 1 100 ? 1.263 -5.279 -9.342 1.00 87.50 100 PRO A C 1
ATOM 813 O O . PRO A 1 100 ? 1.229 -5.197 -10.562 1.00 87.50 100 PRO A O 1
ATOM 816 N N . GLY A 1 101 ? 2.150 -6.043 -8.707 1.00 87.00 101 GLY A N 1
ATOM 817 C CA . GLY A 1 101 ? 3.054 -6.969 -9.381 1.00 87.00 101 GLY A CA 1
ATOM 818 C C . GLY A 1 101 ? 3.278 -8.237 -8.561 1.00 87.00 101 GLY A C 1
ATOM 819 O O . GLY A 1 101 ? 2.673 -8.387 -7.487 1.00 87.00 101 GLY A O 1
ATOM 820 N N . PRO A 1 102 ? 4.153 -9.135 -9.041 1.00 85.88 102 PRO A N 1
ATOM 821 C CA . PRO A 1 102 ? 4.371 -10.431 -8.422 1.00 85.88 102 PRO A CA 1
ATOM 822 C C . PRO A 1 102 ? 5.168 -10.327 -7.113 1.00 85.88 102 PRO A C 1
ATOM 824 O O . PRO A 1 102 ? 5.683 -9.275 -6.721 1.00 85.88 102 PRO A O 1
ATOM 827 N N . SER A 1 103 ? 5.266 -11.460 -6.417 1.00 83.44 103 SER A N 1
ATOM 828 C CA . SER A 1 103 ? 6.147 -11.622 -5.260 1.00 83.44 103 SER A CA 1
ATOM 829 C C . SER A 1 103 ? 7.529 -12.077 -5.723 1.00 83.44 103 SER A C 1
ATOM 831 O O . SER A 1 103 ? 7.686 -13.183 -6.235 1.00 83.44 103 SER A O 1
ATOM 833 N N . PHE A 1 104 ? 8.542 -11.249 -5.500 1.00 83.12 104 PHE A N 1
ATOM 834 C CA . PHE A 1 104 ? 9.941 -11.568 -5.751 1.00 83.12 104 PHE A CA 1
ATOM 835 C C . PHE A 1 104 ? 10.565 -12.094 -4.459 1.00 83.12 104 PHE A C 1
ATOM 837 O O . PHE A 1 104 ? 10.839 -11.330 -3.533 1.00 83.12 104 PHE A O 1
ATOM 844 N N . SER A 1 105 ? 10.745 -13.413 -4.362 1.00 82.00 105 SER A N 1
ATOM 845 C CA . SER A 1 105 ? 11.321 -14.070 -3.174 1.00 82.00 105 SER A CA 1
ATOM 846 C C . SER A 1 105 ? 10.608 -13.706 -1.861 1.00 82.00 105 SER A C 1
ATOM 848 O O . SER A 1 105 ? 11.241 -13.480 -0.831 1.00 82.00 105 SER A O 1
ATOM 850 N N . GLY A 1 106 ? 9.274 -13.619 -1.895 1.00 78.88 106 GLY A N 1
ATOM 851 C CA . GLY A 1 106 ? 8.460 -13.292 -0.719 1.00 78.88 106 GLY A CA 1
ATOM 852 C C . GLY A 1 106 ? 8.287 -11.793 -0.455 1.00 78.88 106 GLY A C 1
ATOM 853 O O . GLY A 1 106 ? 7.722 -11.435 0.581 1.00 78.88 106 GLY A O 1
ATOM 854 N N . ARG A 1 107 ? 8.747 -10.924 -1.365 1.00 82.56 107 ARG A N 1
ATOM 855 C CA . ARG A 1 107 ? 8.586 -9.471 -1.273 1.00 82.56 107 ARG A CA 1
ATOM 856 C C . ARG A 1 107 ? 7.916 -8.895 -2.517 1.00 82.56 107 ARG A C 1
ATOM 858 O O . ARG A 1 107 ? 8.314 -9.214 -3.632 1.00 82.56 107 ARG A O 1
ATOM 865 N N . SER A 1 108 ? 6.942 -8.007 -2.342 1.00 83.38 108 SER A N 1
ATOM 866 C CA . SER A 1 108 ? 6.449 -7.170 -3.440 1.00 83.38 108 SER A CA 1
ATOM 867 C C . SER A 1 108 ? 7.140 -5.808 -3.426 1.00 83.38 108 SER A C 1
ATOM 869 O O . SER A 1 108 ? 7.462 -5.263 -2.367 1.00 83.38 108 SER A O 1
ATOM 871 N N . PHE A 1 109 ? 7.395 -5.259 -4.611 1.00 83.31 109 PHE A N 1
ATOM 872 C CA . PHE A 1 109 ? 7.947 -3.916 -4.769 1.00 83.31 109 PHE A CA 1
ATOM 873 C C . PHE A 1 109 ? 6.838 -2.901 -5.054 1.00 83.31 109 PHE A C 1
ATOM 875 O O . PHE A 1 109 ? 5.726 -3.262 -5.444 1.00 83.31 109 PHE A O 1
ATOM 882 N N . GLY A 1 110 ? 7.138 -1.624 -4.818 1.00 83.06 110 GLY A N 1
ATOM 883 C CA . GLY A 1 110 ? 6.253 -0.530 -5.204 1.00 83.06 110 GLY A CA 1
ATOM 884 C C . GLY A 1 110 ? 6.162 -0.396 -6.725 1.00 83.06 110 GLY A C 1
ATOM 885 O O . GLY A 1 110 ? 7.085 -0.778 -7.448 1.00 83.06 110 GLY A O 1
ATOM 886 N N . SER A 1 111 ? 5.063 0.188 -7.209 1.00 86.12 111 SER A N 1
ATOM 887 C CA . SER A 1 111 ? 4.841 0.402 -8.646 1.00 86.12 111 SER A CA 1
ATOM 888 C C . SER A 1 111 ? 5.951 1.227 -9.296 1.00 86.12 111 SER A C 1
ATOM 890 O O . SER A 1 111 ? 6.324 0.950 -10.425 1.00 86.12 111 SER A O 1
ATOM 892 N N . ASN A 1 112 ? 6.568 2.154 -8.557 1.00 88.69 112 ASN A N 1
ATOM 893 C CA . ASN A 1 112 ? 7.711 2.939 -9.027 1.00 88.69 112 ASN A CA 1
ATOM 894 C C . ASN A 1 112 ? 8.903 2.078 -9.487 1.00 88.69 112 ASN A C 1
ATOM 896 O O . ASN A 1 112 ? 9.592 2.446 -10.432 1.00 88.69 112 ASN A O 1
ATOM 900 N N . VAL A 1 113 ? 9.155 0.938 -8.834 1.00 88.38 113 VAL A N 1
ATOM 901 C CA . VAL A 1 113 ? 10.226 0.011 -9.232 1.00 88.38 113 VAL A CA 1
ATOM 902 C C . VAL A 1 113 ? 9.835 -0.736 -10.504 1.00 88.38 113 VAL A C 1
ATOM 904 O O . VAL A 1 113 ? 10.654 -0.853 -11.411 1.00 88.38 113 VAL A O 1
ATOM 907 N N . LEU A 1 114 ? 8.587 -1.204 -10.597 1.00 88.56 114 LEU A N 1
ATOM 908 C CA . LEU A 1 114 ? 8.081 -1.890 -11.791 1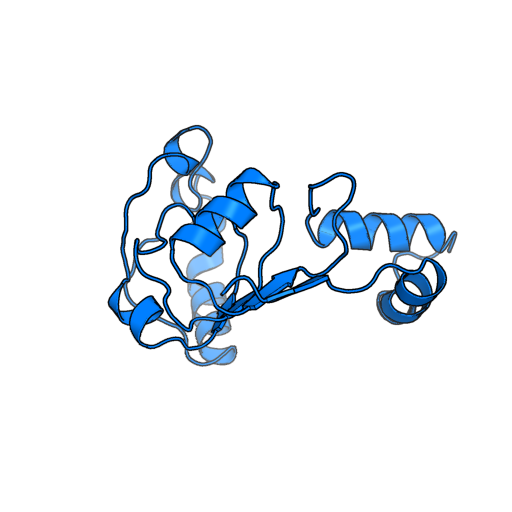.00 88.56 114 LEU A CA 1
ATOM 909 C C . LEU A 1 114 ? 8.095 -0.960 -13.012 1.00 88.56 114 LEU A C 1
ATOM 911 O O . LEU A 1 114 ? 8.558 -1.350 -14.080 1.00 88.56 114 LEU A O 1
ATOM 915 N N . GLU A 1 115 ? 7.667 0.290 -12.834 1.00 89.19 115 GLU A N 1
ATOM 916 C CA . GLU A 1 115 ? 7.719 1.326 -13.865 1.00 89.19 115 GLU A CA 1
ATOM 917 C C . GLU A 1 115 ? 9.161 1.620 -14.288 1.00 89.19 115 GLU A C 1
ATOM 919 O O . GLU A 1 115 ? 9.446 1.655 -15.480 1.00 89.19 115 GLU A O 1
ATOM 924 N N . ALA A 1 116 ? 10.095 1.763 -13.340 1.00 89.81 116 ALA A N 1
ATOM 925 C CA . ALA A 1 116 ? 11.505 1.991 -13.660 1.00 89.81 116 ALA A CA 1
ATOM 926 C C . ALA A 1 116 ? 12.112 0.846 -14.488 1.00 89.81 116 ALA A C 1
ATOM 928 O O . ALA A 1 116 ? 12.909 1.095 -15.391 1.00 89.81 116 ALA A O 1
ATOM 929 N N . ILE A 1 117 ? 11.712 -0.397 -14.217 1.00 89.12 117 ILE A N 1
ATOM 930 C CA . ILE A 1 117 ? 12.132 -1.568 -14.995 1.00 89.12 117 ILE A CA 1
ATOM 931 C C . ILE A 1 117 ? 11.541 -1.518 -16.406 1.00 89.12 117 ILE A C 1
ATOM 933 O O . ILE A 1 117 ? 12.268 -1.753 -17.368 1.00 89.12 117 ILE A O 1
ATOM 937 N N . CYS A 1 118 ? 10.270 -1.134 -16.552 1.00 89.31 118 CYS A N 1
ATOM 938 C CA . CYS A 1 118 ? 9.665 -0.930 -17.869 1.00 89.31 118 CYS A CA 1
ATOM 939 C C . CYS A 1 118 ? 10.412 0.147 -18.668 1.00 89.31 118 CYS A C 1
ATOM 941 O O . CYS A 1 118 ? 10.726 -0.069 -19.835 1.00 89.31 118 CYS A O 1
ATOM 943 N N . VAL A 1 119 ? 10.754 1.276 -18.038 1.00 90.00 119 VAL A N 1
ATOM 944 C CA . VAL A 1 119 ? 11.546 2.344 -18.674 1.00 90.00 119 VAL A CA 1
ATOM 945 C C . VAL A 1 119 ? 12.924 1.840 -19.096 1.00 90.00 119 VAL A C 1
ATOM 947 O O . VAL A 1 119 ? 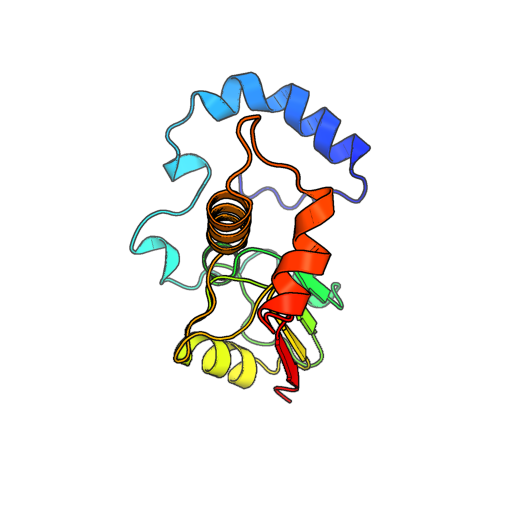13.356 2.120 -20.211 1.00 90.00 119 VAL A O 1
ATOM 950 N N . ALA A 1 120 ? 13.610 1.086 -18.234 1.00 88.44 120 ALA A N 1
ATOM 951 C CA . ALA A 1 120 ? 14.933 0.547 -18.536 1.00 88.44 120 ALA A CA 1
ATOM 952 C C . ALA A 1 120 ? 14.908 -0.442 -19.714 1.00 88.44 120 ALA A C 1
ATOM 954 O O . ALA A 1 120 ? 15.816 -0.427 -20.539 1.00 88.44 120 ALA A O 1
ATOM 955 N N . LEU A 1 121 ? 13.862 -1.267 -19.809 1.00 85.56 121 LEU A N 1
ATOM 956 C CA . LEU A 1 121 ? 13.705 -2.280 -20.855 1.00 85.56 121 LEU A CA 1
ATOM 957 C C . LEU A 1 121 ? 13.235 -1.716 -22.201 1.00 85.56 121 LEU A C 1
ATOM 959 O O . LEU A 1 121 ? 13.429 -2.365 -23.223 1.00 85.56 121 LEU A O 1
ATOM 963 N N . GLN A 1 122 ? 12.620 -0.530 -22.230 1.00 82.44 122 GLN A N 1
ATOM 964 C CA . GLN A 1 122 ? 12.176 0.077 -23.486 1.00 82.44 122 GLN A CA 1
ATOM 965 C C . GLN A 1 122 ? 13.347 0.496 -24.390 1.00 82.44 122 GLN A C 1
ATOM 967 O O . GLN A 1 122 ? 13.137 0.630 -25.590 1.00 82.44 122 GLN A O 1
ATOM 972 N N . GLU A 1 123 ? 14.553 0.726 -23.849 1.00 70.06 123 GLU A N 1
ATOM 973 C CA . GLU A 1 123 ? 15.742 1.218 -24.582 1.00 70.06 123 GLU A CA 1
ATOM 974 C C . GLU A 1 123 ? 15.469 2.456 -25.483 1.00 70.06 123 GLU A C 1
ATOM 976 O O . GLU A 1 123 ? 16.270 2.826 -26.345 1.00 70.06 123 GLU A O 1
ATOM 981 N N . GLN A 1 124 ? 14.342 3.151 -25.279 1.00 66.81 124 GLN A N 1
ATOM 982 C CA . GLN A 1 124 ? 13.879 4.223 -26.156 1.00 66.81 124 GLN A CA 1
ATOM 983 C 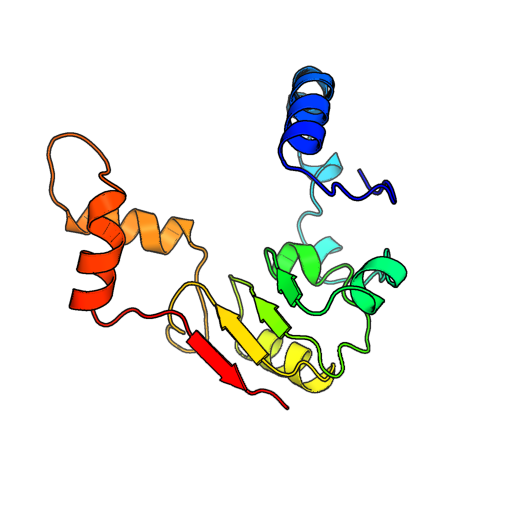C . GLN A 1 124 ? 14.595 5.539 -25.856 1.00 66.81 124 GLN A C 1
ATOM 985 O O . GLN A 1 124 ? 14.558 6.080 -24.748 1.00 66.81 124 GLN A O 1
ATOM 990 N N . HIS A 1 125 ? 15.206 6.107 -26.893 1.00 57.47 125 HIS A N 1
ATOM 991 C CA . HIS A 1 125 ? 15.762 7.454 -26.866 1.00 57.47 125 HIS A CA 1
ATOM 992 C C . HIS A 1 125 ? 14.611 8.461 -27.029 1.00 57.47 125 HIS A C 1
ATOM 994 O O . HIS A 1 125 ? 14.276 8.859 -28.140 1.00 57.47 125 HIS A O 1
ATOM 1000 N N . GLY A 1 126 ? 13.951 8.824 -25.925 1.00 66.94 126 GLY A N 1
ATOM 1001 C CA . GLY A 1 126 ? 12.801 9.743 -25.963 1.00 66.94 126 GLY A CA 1
ATOM 1002 C C . GLY A 1 126 ? 12.015 9.896 -24.659 1.00 66.94 126 GLY A C 1
ATOM 1003 O O . GLY A 1 126 ? 11.220 10.826 -24.544 1.00 66.94 126 GLY A O 1
ATOM 1004 N N . GLY A 1 127 ? 12.268 9.039 -23.666 1.00 72.38 127 GLY A N 1
ATOM 1005 C CA . GLY A 1 127 ? 11.579 9.057 -22.375 1.00 72.38 127 GLY A CA 1
ATOM 1006 C C . GLY A 1 127 ? 10.652 7.858 -22.194 1.00 72.38 127 GLY A C 1
ATOM 1007 O O . GLY A 1 127 ? 10.582 6.970 -23.036 1.00 72.38 127 GLY A O 1
ATOM 1008 N N . ALA A 1 128 ? 9.968 7.824 -21.056 1.00 82.56 128 ALA A N 1
ATOM 1009 C CA . ALA A 1 128 ? 9.051 6.753 -20.699 1.00 82.56 128 ALA A CA 1
ATOM 1010 C C . ALA A 1 128 ? 7.763 6.805 -21.538 1.00 82.56 128 ALA A C 1
ATOM 1012 O O . ALA A 1 128 ? 7.119 7.856 -21.579 1.00 82.56 128 ALA A O 1
ATOM 1013 N N . ASN A 1 129 ? 7.342 5.677 -22.122 1.00 87.50 129 ASN A N 1
ATOM 1014 C CA . ASN A 1 129 ? 5.996 5.517 -22.677 1.00 87.50 129 ASN A CA 1
ATOM 1015 C C . ASN A 1 129 ? 5.175 4.512 -21.836 1.00 87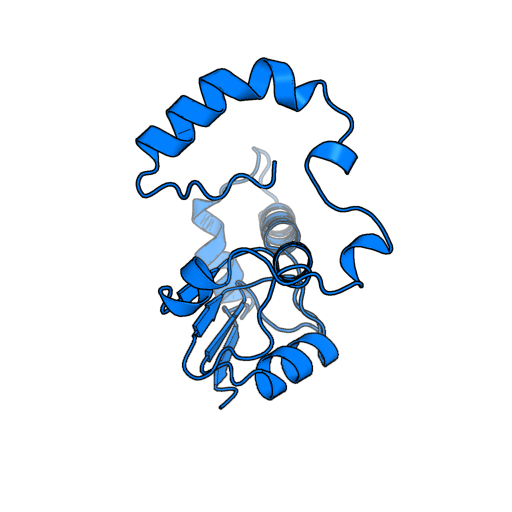.50 129 ASN A C 1
ATOM 1017 O O . ASN A 1 129 ? 5.326 3.297 -22.021 1.00 87.50 129 ASN A O 1
ATOM 1021 N N . PRO A 1 130 ? 4.303 4.991 -20.922 1.00 88.81 130 PRO A N 1
ATOM 1022 C CA . PRO A 1 130 ? 3.482 4.132 -20.066 1.00 88.81 130 PRO A CA 1
ATOM 1023 C C . PRO A 1 130 ? 2.482 3.245 -20.810 1.00 88.81 130 PRO A C 1
ATOM 1025 O O . PRO A 1 130 ? 2.088 2.210 -20.277 1.00 88.81 130 PRO A O 1
ATOM 1028 N N . GLU A 1 131 ? 2.081 3.607 -22.032 1.00 90.62 131 GLU A N 1
ATOM 1029 C CA . GLU A 1 131 ? 1.144 2.800 -22.827 1.00 90.62 131 GLU A CA 1
ATOM 1030 C C . GLU A 1 131 ? 1.738 1.436 -23.207 1.00 90.62 131 GLU A C 1
ATOM 1032 O O . GLU A 1 131 ? 0.998 0.479 -23.403 1.00 90.62 131 GLU A O 1
ATOM 1037 N N . LEU A 1 132 ? 3.071 1.324 -23.240 1.00 87.81 132 LEU A N 1
ATOM 1038 C CA . LEU A 1 132 ? 3.782 0.079 -23.543 1.00 87.81 132 LEU A CA 1
ATOM 1039 C C . LEU A 1 132 ? 3.996 -0.814 -22.309 1.00 87.81 132 LEU A C 1
ATOM 1041 O O . LEU A 1 132 ? 4.452 -1.949 -22.447 1.00 87.81 132 LEU A O 1
ATOM 1045 N N . TYR A 1 133 ? 3.729 -0.320 -21.094 1.00 90.25 133 TYR A N 1
ATOM 1046 C CA . TYR A 1 133 ? 4.022 -1.069 -19.864 1.00 90.25 133 TYR A CA 1
ATOM 1047 C C . TYR A 1 133 ? 3.209 -2.362 -19.732 1.00 90.25 133 TYR A C 1
ATOM 1049 O O . TYR A 1 133 ? 3.816 -3.371 -19.378 1.00 90.25 133 TYR A O 1
ATOM 1057 N N . PRO A 1 134 ? 1.887 -2.392 -20.007 1.00 89.31 134 PRO A N 1
ATOM 1058 C CA . PRO A 1 134 ? 1.102 -3.617 -19.862 1.00 89.31 134 PRO A CA 1
ATOM 1059 C C . PRO A 1 134 ? 1.633 -4.758 -20.732 1.00 89.31 134 PRO A C 1
ATOM 1061 O O . PRO A 1 134 ? 1.832 -5.863 -20.230 1.00 89.31 134 PRO A O 1
ATOM 1064 N N . ASP A 1 135 ? 1.939 -4.474 -22.001 1.00 88.88 135 ASP A N 1
ATOM 1065 C CA . ASP A 1 135 ? 2.483 -5.469 -22.926 1.00 88.88 135 ASP A CA 1
ATOM 1066 C C . ASP A 1 135 ? 3.852 -5.960 -22.458 1.00 88.88 135 ASP A C 1
ATOM 1068 O O . ASP A 1 135 ? 4.107 -7.163 -22.444 1.00 88.88 135 ASP A O 1
ATOM 1072 N N . LEU A 1 136 ? 4.727 -5.051 -22.025 1.00 89.75 136 LEU A N 1
ATOM 1073 C CA . LEU A 1 136 ? 6.063 -5.399 -21.551 1.00 89.75 136 LEU A CA 1
ATOM 1074 C C . LEU A 1 136 ? 6.016 -6.277 -20.294 1.00 89.75 136 LEU A C 1
ATOM 1076 O O . LEU A 1 136 ? 6.701 -7.298 -20.239 1.00 89.75 136 LEU A O 1
ATOM 1080 N N . LEU A 1 137 ? 5.180 -5.916 -19.316 1.00 90.00 137 LEU A N 1
ATOM 1081 C CA . LEU A 1 137 ? 4.963 -6.696 -18.095 1.00 90.00 137 LEU A CA 1
ATOM 1082 C C . LEU A 1 137 ? 4.398 -8.086 -18.411 1.00 90.00 137 LEU A C 1
ATOM 1084 O O . LEU A 1 137 ? 4.879 -9.079 -17.866 1.00 90.00 137 LEU A O 1
ATOM 1088 N N . HIS A 1 138 ? 3.450 -8.173 -19.347 1.00 88.31 138 HIS A N 1
ATOM 1089 C CA . HIS A 1 138 ? 2.904 -9.447 -19.808 1.00 88.31 138 HIS A CA 1
ATOM 1090 C C . HIS A 1 138 ? 3.979 -10.324 -20.477 1.00 88.31 138 HIS A C 1
ATOM 1092 O O . HIS A 1 138 ? 4.069 -11.516 -20.189 1.00 88.31 138 HIS A O 1
ATOM 1098 N N . HIS A 1 139 ? 4.852 -9.750 -21.314 1.00 89.12 139 HIS A N 1
ATOM 1099 C CA . HIS A 1 139 ? 5.936 -10.494 -21.975 1.00 89.12 139 HIS A CA 1
ATOM 1100 C C . HIS A 1 139 ? 6.955 -11.084 -20.992 1.00 89.12 139 HIS A C 1
ATOM 1102 O O . HIS A 1 139 ? 7.451 -12.187 -21.221 1.00 89.12 139 HIS A O 1
ATOM 1108 N N . ILE A 1 140 ? 7.262 -10.382 -19.897 1.00 87.56 140 ILE A N 1
ATOM 1109 C CA . ILE A 1 140 ? 8.164 -10.889 -18.847 1.00 87.56 140 ILE A CA 1
ATOM 1110 C C . ILE A 1 140 ? 7.438 -11.745 -17.793 1.00 87.56 140 ILE A C 1
ATOM 1112 O O . ILE A 1 140 ? 8.056 -12.166 -16.813 1.00 87.56 140 ILE A O 1
ATOM 1116 N N . GLY A 1 141 ? 6.141 -12.015 -17.986 1.00 88.56 141 GLY A N 1
ATOM 1117 C CA . GLY A 1 141 ? 5.319 -12.840 -17.098 1.00 88.56 141 GLY A CA 1
ATOM 1118 C C . GLY A 1 141 ? 5.058 -12.205 -15.731 1.00 88.56 141 GLY A C 1
ATOM 1119 O O . GLY A 1 141 ? 4.894 -12.913 -14.737 1.00 88.56 141 GLY A O 1
ATOM 1120 N N . TRP A 1 142 ? 5.094 -10.875 -15.640 1.00 90.50 142 TRP A N 1
ATOM 1121 C CA . TRP A 1 142 ? 4.841 -10.147 -14.401 1.00 90.50 142 TRP A CA 1
ATOM 1122 C C . TRP A 1 142 ? 3.392 -9.698 -14.348 1.00 90.50 142 TRP A C 1
ATOM 1124 O O . TRP A 1 142 ? 3.004 -8.700 -14.949 1.00 90.50 142 TRP A O 1
ATOM 1134 N N . GLU A 1 143 ? 2.607 -10.428 -13.570 1.00 88.56 143 GLU A N 1
ATOM 1135 C CA . GLU A 1 143 ? 1.191 -10.154 -13.369 1.00 88.56 143 GLU A CA 1
ATOM 1136 C C . GLU A 1 143 ? 0.915 -9.663 -11.942 1.00 88.56 143 GLU A C 1
ATOM 1138 O O . GLU A 1 143 ? 1.698 -9.930 -11.016 1.00 88.56 143 GLU A O 1
ATOM 1143 N N . PRO A 1 144 ? -0.209 -8.959 -11.724 1.00 89.88 144 PRO A N 1
ATOM 1144 C CA . PRO A 1 144 ? -0.698 -8.696 -10.383 1.00 89.88 144 PRO A CA 1
ATOM 1145 C C . PRO A 1 144 ? -0.866 -10.001 -9.599 1.00 89.88 144 PRO A C 1
ATOM 1147 O O . PRO A 1 144 ? -1.458 -10.967 -10.079 1.00 89.88 144 PRO A O 1
ATOM 1150 N N . ARG A 1 145 ? -0.392 -10.032 -8.352 1.00 90.75 145 ARG A N 1
ATOM 1151 C CA . ARG A 1 145 ? -0.686 -11.148 -7.442 1.00 90.75 145 ARG A CA 1
ATOM 1152 C C . ARG A 1 145 ? -2.131 -11.018 -6.988 1.00 90.75 145 ARG A C 1
ATOM 1154 O O . ARG A 1 145 ? -2.498 -9.968 -6.467 1.00 90.75 145 ARG A O 1
ATOM 1161 N N . ILE A 1 146 ? -2.909 -12.087 -7.109 1.00 94.75 146 ILE A N 1
ATOM 1162 C CA . ILE A 1 146 ? -4.255 -12.201 -6.540 1.00 94.75 146 ILE A CA 1
ATOM 1163 C C . ILE A 1 146 ? -4.270 -13.453 -5.669 1.00 94.75 146 ILE A C 1
ATOM 1165 O O . ILE A 1 146 ? -4.095 -14.563 -6.164 1.00 94.75 146 ILE A O 1
ATOM 1169 N N . GLU A 1 147 ? -4.451 -13.282 -4.364 1.00 95.19 147 GLU A N 1
ATOM 1170 C CA . GLU A 1 147 ? -4.369 -14.373 -3.396 1.00 95.19 147 GLU A CA 1
ATOM 1171 C C . GLU A 1 147 ? -5.538 -14.345 -2.421 1.00 95.19 147 GLU A C 1
ATOM 1173 O O . GLU A 1 147 ? -5.823 -13.323 -1.798 1.00 95.19 147 GLU A O 1
ATOM 1178 N N . LYS A 1 148 ? -6.196 -15.492 -2.253 1.00 97.38 148 LYS A N 1
ATOM 1179 C CA . LYS A 1 148 ? -7.197 -15.679 -1.206 1.00 97.38 148 LYS A CA 1
ATOM 1180 C C . LYS A 1 148 ? -6.496 -16.037 0.103 1.00 97.38 148 LYS A C 1
ATOM 1182 O O . LYS A 1 148 ? -5.841 -17.075 0.178 1.00 97.38 148 LYS A O 1
ATOM 1187 N N . LEU A 1 149 ? -6.647 -15.201 1.128 1.00 96.81 149 LEU A N 1
ATOM 1188 C CA . LEU A 1 149 ? -6.034 -15.424 2.440 1.00 96.81 149 LEU A CA 1
ATOM 1189 C C . LEU A 1 149 ? -6.958 -16.200 3.393 1.00 96.81 149 LEU A C 1
ATOM 1191 O O . LEU A 1 149 ? -6.460 -17.070 4.113 1.00 96.81 149 LEU A O 1
ATOM 1195 N N . ASN A 1 150 ? -8.270 -15.921 3.361 1.00 96.31 150 ASN A N 1
ATOM 1196 C CA . ASN A 1 150 ? -9.325 -16.582 4.146 1.00 96.31 150 ASN A CA 1
ATOM 1197 C C . ASN A 1 150 ? -10.572 -16.871 3.291 1.00 96.31 150 ASN A C 1
ATOM 1199 O O . ASN A 1 150 ? -10.905 -16.055 2.400 1.00 96.31 150 ASN A O 1
#

=== Feature glossary ===
Legend for the data blocks above and below:

— What the protein is —

Sequence gives the chain of amino acids in standard one-letter code (A=alanine, C=cysteine, …, Y=tyrosine), read N→C. It is the only feature that is directly encoded by the gene; all structural features are derived from the folded form of this sequence.

The annotation block draws on four external resources. InterPro: which protein families and domains the sequence belongs to. GO: standardized terms for what the protein does, what process it participates in, and where in the cell it acts. CATH: which structural fold it has in the CATH hierarchy. Organism: the species of origin.

— Where its atoms are —

Atomic coordinates in PDBx/mmCIF format — the same representation the Protein Data Bank distributes. Each line of the _atom_site loop places one backbone atom in Cartesian space (units: ångströms, origin: arbitrary).

Six rendered views show the 3D structure from the faces of a cube — i.e. along ±x, ±y, ±z. Rendering representation is drawn randomly per protein from cartoon (secondary-structure ribbons), sticks (backbone bonds), or molecular surface; coloring is either N→C rainbow (blue at the N-terminus through red at the C-terminus) or one color per chain.

— Local backbone conformation —

DSSP 8-state secondary structure assigns each residue one of H (α-helix), G (3₁₀-helix), I (π-helix), E (extended β-strand), B (isolated β-bridge), T (hydrogen-bonded turn), S (bend), or '-' (coil). The assignment is computed from backbone hydrogen-bond geometry via the Kabsch–Sander algorithm.

P-SEA three-state annotation labels each residue as helix, strand, or coil based purely on the geometry of the Cα trace. It serves as a fallback when the full backbone (and thus DSSP) is unavailable.

φ (phi) and ψ (psi) are the two rotatable backbone dihedrals per residue: φ is the C(i-1)–N–Cα–C torsion, ψ is the N–Cα–C–N(i+1) torsion, both in degrees on (−180°, 180°]. α-helical residues cluster near (−60°, −45°); β-strand residues near (−120°, +130°). A Ramachandran plot is simply a scatter of (φ, ψ) for every residue.

— Global shape and packing —

Radius of gyration (Rg) is the root-mean-square distance of Cα atoms from their centroid — a single number for overall size and compactness. A globular domain of N residues has Rg ≈ 2.2·N^0.38 Å; an extended or disordered chain has a much larger Rg. The Cα contact count is the number of residue pairs whose Cα atoms are within 8 Å and are more than four positions apart in sequence — a standard proxy for tertiary packing density. The bounding box is the smallest axis-aligned box enclosing all Cα atoms.

Accessible surface area quantifies burial. A residue with SASA near zero is packed into the hydrophobic core; one with SASA >100 Å² sits on the surface. Computed here via the Shrake–Rupley numerical algorithm with a 1.4 Å probe.

The contact map is a binary N×N matrix image: pixel (i, j) is dark where Cα_i and Cα_j are within 8 Å and |i−j|>4. Because the |i−j|>4 filter removes local helical contacts, off-diagonal stripes parallel to the main diagonal indicate parallel β-sheets; stripes perpendicular to it indicate antiparallel β-sheets. The Ramachandran plot scatters every residue's (φ, ψ) pair against the sterically allowed regions. The PAE heatmap renders the predicted-aligned-error matrix.

— Structural neighborhood —

A 3Di character summarizes, for each residue, the relative orientation of the Cα frame of its nearest spatial neighbor. Because it encodes fold topology rather than chemistry, 3Di alignments detect remote structural similarity that sequence alignment misses.

Structural nearest neighbors (via Foldseek easy-search vs the PDB). Reported per hit: target PDB id, E-value, and alignment TM-score. A TM-score above ~0.5 is the conventional threshold for 'same fold'.

— Confidence and disorder —

For AlphaFold models, the B-factor field carries pLDDT — the model's own estimate of local accuracy on a 0–100 scale. Regions with pLDDT<50 should be treated as essentially unmodeled; they often correspond to intrinsically disordered segments.

B-factor (Debye–Waller factor) reflects atomic displacement in the crystal lattice. It is an experimental observable (units Å²), not a prediction; low values mean the atom is pinned down, high values mean it moves or is heterogeneous across the crystal.

Predicted Aligned Error (PAE) is an AlphaFold confidence matrix: entry (i, j) is the expected error in the position of residue j, in ångströms, when the prediction is superimposed on the true structure at residue i. Low PAE within a block of residues means that block is internally rigid and well-predicted; high PAE between two blocks means their relative placement is uncertain even if each block individually is confident.